Protein 6GKX (pdb70)

B-factor: mean 40.88, std 22.86, range [16.25, 174.24]

Nearest PDB structures (foldseek):
  6gkx-assembly1_A  TM=1.008E+00  e=7.100E-27  Clostridioides difficile 630
  8v3t-assembly1_a  TM=5.819E-01  e=1.737E-13  Clostridioides difficile
  2guj-assembly1_A  TM=7.170E-01  e=7.469E-08  Bacillus subtilis
  6tba-assembly1_5A  TM=4.920E-01  e=4.020E-02  Rhodobacter capsulatus SB 1003
  6tsv-assembly1_B  TM=4.120E-01  e=6.664E-02  Rhodobacter capsulatus DE442

InterPro domains:
  IPR018989 Phage tail tube protein [PF09393] (3-140)
  IPR038628 XkdM-like superfamily [G3DSA:2.30.110.40] (2-140)

Foldseek 3Di:
DQKWKFAWWFKFFVPDTFWIWGMKIKHKDDDVVQVVQCPDPPHPDTFIKMKIKTKTALGDPCPVVVCVVCVVVVHQTFMWIKGQTDPCVVVQAGIKIFTRKHFPDQDPVQSVCRNHHMHMGMIIGGDMDGHHGD

Radius of gyration: 16.19 Å; Cα contacts (8 Å, |Δi|>4): 312; chains: 1; bounding box: 35×30×46 Å

Organism: Clostridioides difficile (strain 630) (NCBI:txid272563)

Structure (mmCIF, N/CA/C/O backbone):
data_6GKX
#
_entry.id   6GKX
#
_cell.length_a   36.323
_cell.length_b   36.323
_cell.length_c   216.813
_cell.angle_alpha   90.000
_cell.angle_beta   90.000
_cell.angle_gamma   90.000
#
_symmetry.space_group_name_H-M   'P 43 21 2'
#
loop_
_entity.id
_entity.type
_entity.pdbx_description
1 polymer 'Putative phage XkdM-like protein'
2 water water
#
loop_
_atom_site.group_PDB
_atom_site.id
_atom_site.type_symbol
_atom_site.label_atom_id
_atom_site.label_alt_id
_atom_site.label_comp_id
_atom_site.label_asym_id
_atom_site.label_entity_id
_atom_site.label_seq_id
_atom_site.pdbx_PDB_ins_code
_atom_site.Cartn_x
_atom_site.Cartn_y
_atom_site.Cartn_z
_atom_site.occupancy
_atom_site.B_iso_or_equiv
_atom_site.auth_seq_id
_atom_site.auth_comp_id
_atom_site.auth_asym_id
_atom_site.auth_atom_id
_atom_site.pdbx_PDB_model_num
ATOM 1 N N . ARG A 1 10 ? 43.350 27.859 106.2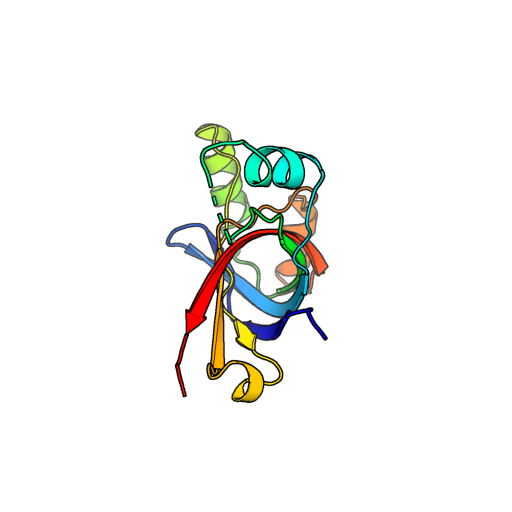91 1.00 93.20 7 ARG A N 1
ATOM 2 C CA . ARG A 1 10 ? 42.809 27.733 107.646 1.00 83.80 7 ARG A CA 1
ATOM 3 C C . ARG A 1 10 ? 41.421 27.079 107.527 1.00 71.83 7 ARG A C 1
ATOM 4 O O . ARG A 1 10 ? 41.321 25.844 107.458 1.00 63.54 7 ARG A O 1
ATOM 24 N N . ASN A 1 11 ? 40.351 27.870 107.504 1.00 65.76 8 ASN A N 1
ATOM 25 C CA A ASN A 1 11 ? 39.041 27.371 107.105 0.55 56.36 8 ASN A CA 1
ATOM 26 C CA B ASN A 1 11 ? 39.044 27.367 107.105 0.45 56.62 8 ASN A CA 1
ATOM 27 C C . ASN A 1 11 ? 38.802 27.538 105.603 1.00 58.82 8 ASN A C 1
ATOM 28 O O . ASN A 1 11 ? 37.649 27.499 105.153 1.00 54.21 8 ASN A O 1
ATOM 48 N N . VAL A 1 12 ? 39.867 27.743 104.831 1.00 43.35 9 VAL A N 1
ATOM 49 C CA . VAL A 1 12 ? 39.816 27.899 103.387 1.00 33.56 9 VAL A CA 1
ATOM 50 C C . VAL A 1 12 ? 40.212 26.568 102.778 1.00 39.11 9 VAL A C 1
ATOM 51 O O . VAL A 1 12 ? 41.185 25.937 103.225 1.00 43.12 9 VAL A O 1
ATOM 64 N N . MET A 1 13 ? 39.486 26.144 101.753 1.00 33.10 10 MET A N 1
ATOM 65 C CA . MET A 1 13 ? 39.839 24.940 101.019 1.00 30.55 10 MET A CA 1
ATOM 66 C C . MET A 1 13 ? 40.584 25.326 99.750 1.00 30.66 10 MET A C 1
ATOM 67 O O . MET A 1 13 ? 40.263 26.339 99.126 1.00 31.00 10 MET A O 1
ATOM 81 N N . SER A 1 14 ? 41.552 24.504 99.344 1.00 28.42 11 SER A N 1
ATOM 82 C CA . SER A 1 14 ? 42.270 24.788 98.112 1.00 29.66 11 SER A CA 1
ATOM 83 C C . SER A 1 14 ? 42.773 23.494 97.499 1.00 29.21 11 SER A C 1
ATOM 84 O O . SER A 1 14 ? 42.856 22.461 98.161 1.00 28.00 11 SER A O 1
ATOM 92 N N . GLY A 1 15 ? 43.122 23.578 96.223 1.00 28.86 12 GLY A N 1
ATOM 93 C CA . GLY A 1 15 ? 43.508 22.414 95.449 1.00 28.05 12 GLY A CA 1
ATOM 94 C C . GLY A 1 15 ? 44.305 22.830 94.234 1.00 30.50 12 GLY A C 1
ATOM 95 O O . GLY A 1 15 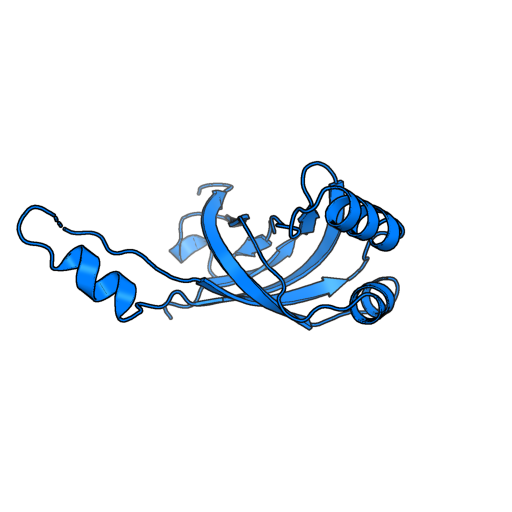? 44.490 24.019 93.952 1.00 26.26 12 GLY A O 1
ATOM 99 N N . THR A 1 16 ? 44.840 21.819 93.542 1.00 27.29 13 THR A N 1
ATOM 100 C CA . THR A 1 16 ? 45.612 22.048 92.325 1.00 26.56 13 THR A CA 1
ATOM 101 C C . THR A 1 16 ? 44.924 21.379 91.145 1.00 26.88 13 THR A C 1
ATOM 102 O O . THR A 1 16 ? 43.802 21.763 90.797 1.00 26.77 13 THR A O 1
ATOM 113 N N . TRP A 1 17 ? 45.532 20.355 90.557 1.00 28.71 14 TRP A N 1
ATOM 114 C CA . TRP A 1 17 ? 45.144 19.923 89.222 1.00 29.29 14 TRP A CA 1
ATOM 115 C C . TRP A 1 17 ? 43.765 19.266 89.197 1.00 26.11 14 TRP A C 1
ATOM 116 O O . TRP A 1 17 ? 43.387 18.530 90.103 1.00 25.37 14 TRP A O 1
ATOM 137 N N . GLY A 1 18 ? 43.052 19.466 88.104 1.00 24.26 15 GLY A N 1
ATOM 138 C CA . GLY A 1 18 ? 41.752 18.835 87.945 1.00 25.02 15 GLY A CA 1
ATOM 139 C C . GLY A 1 18 ? 41.106 19.188 86.627 1.00 22.07 15 GLY A C 1
ATOM 140 O O . GLY A 1 18 ? 41.772 19.597 85.664 1.00 24.04 15 GLY A O 1
ATOM 144 N N . GLU A 1 19 ? 39.769 19.090 86.619 1.00 21.15 16 GLU A N 1
ATOM 145 C CA A GLU A 1 19 ? 38.981 19.301 85.418 0.48 19.88 16 GLU A CA 1
ATOM 146 C CA B GLU A 1 19 ? 38.976 19.289 85.418 0.52 19.70 16 GLU A CA 1
ATOM 147 C C . GLU A 1 19 ? 37.712 20.073 85.748 1.00 20.47 16 GLU A C 1
ATOM 148 O O . GLU A 1 19 ? 37.163 19.960 86.849 1.00 21.75 16 GLU A O 1
ATOM 171 N N . LEU A 1 20 ? 37.255 20.876 84.782 1.00 18.58 17 LEU A N 1
ATOM 172 C CA . LEU A 1 20 ? 35.973 21.572 84.850 1.00 16.97 17 LEU A CA 1
ATOM 173 C C . LEU A 1 20 ? 34.983 20.981 83.867 1.00 19.91 17 LEU A C 1
ATOM 174 O O . LEU A 1 20 ? 35.315 20.745 82.699 1.00 19.24 17 LEU A O 1
ATOM 190 N N . TRP A 1 21 ? 33.750 20.805 84.334 1.00 18.30 18 TRP A N 1
ATOM 191 C CA . TRP A 1 21 ? 32.670 20.175 83.583 1.00 18.82 18 TRP A CA 1
ATOM 192 C C . TRP A 1 21 ? 31.425 21.042 83.563 1.00 18.36 18 TRP A C 1
ATOM 193 O O . TRP A 1 21 ? 31.138 21.760 84.530 1.00 18.65 18 TRP A O 1
ATOM 214 N N . LEU A 1 22 ? 30.714 21.021 82.422 1.00 18.25 19 LEU A N 1
ATOM 215 C CA . LEU A 1 22 ? 29.395 21.631 82.221 1.00 16.46 19 LEU A CA 1
ATOM 216 C C . LEU A 1 22 ? 28.492 20.471 81.828 1.00 20.29 19 LEU A C 1
ATOM 217 O O . LEU A 1 22 ? 28.620 19.916 80.724 1.00 18.85 19 LEU A O 1
ATOM 233 N N . ASP A 1 23 ? 27.663 20.020 82.761 1.00 18.45 20 ASP A N 1
ATOM 234 C CA . ASP A 1 23 ? 26.873 18.800 82.608 1.00 19.69 20 ASP A CA 1
ATOM 235 C C . ASP A 1 23 ? 27.811 17.655 82.209 1.00 20.51 20 ASP A C 1
ATOM 236 O O . ASP A 1 23 ? 28.845 17.448 82.858 1.00 20.10 20 ASP A O 1
ATOM 245 N N . GLY A 1 24 ? 27.485 16.903 81.162 1.00 18.85 21 GLY A N 1
ATOM 246 C CA . GLY A 1 24 ? 28.286 15.772 80.721 1.00 19.29 21 GLY A CA 1
ATOM 247 C C . GLY A 1 24 ? 29.435 16.132 79.807 1.00 19.47 21 GLY A C 1
ATOM 248 O O . GLY A 1 24 ? 29.962 15.246 79.134 1.00 21.57 21 GLY A O 1
ATOM 252 N N . ASN A 1 25 ? 29.818 17.409 79.763 1.00 20.11 22 ASN A N 1
ATOM 253 C CA . ASN A 1 25 ? 30.891 17.901 78.896 1.00 20.03 22 ASN A CA 1
ATOM 254 C C . ASN A 1 25 ? 32.110 18.304 79.702 1.00 19.21 22 ASN A C 1
ATOM 255 O O . ASN A 1 25 ? 31.986 19.126 80.616 1.00 18.91 22 ASN A O 1
ATOM 266 N N . LYS A 1 26 ? 33.281 17.809 79.328 1.00 19.49 23 LYS A N 1
ATOM 267 C CA . LYS A 1 26 ? 34.543 18.234 79.929 1.00 19.36 23 LYS A CA 1
ATOM 268 C C . LYS A 1 26 ? 34.994 19.492 79.190 1.00 19.95 23 LYS A C 1
ATOM 269 O O . LYS A 1 26 ? 35.286 19.425 77.987 1.00 25.12 23 LYS A O 1
ATOM 288 N N . VAL A 1 27 ? 35.057 20.640 79.871 1.00 19.65 24 VAL A N 1
ATOM 289 C CA . VAL A 1 27 ? 35.193 21.927 79.187 1.00 21.06 24 VAL A CA 1
ATOM 290 C C . VAL A 1 27 ? 36.496 22.654 79.487 1.00 20.81 24 VAL A C 1
ATOM 291 O O . VAL A 1 27 ? 36.835 23.620 78.773 1.00 22.00 24 VAL A O 1
ATOM 304 N N . ALA A 1 28 ? 37.225 22.264 80.529 1.00 19.40 25 ALA A N 1
ATOM 305 C CA . ALA A 1 28 ? 38.523 22.864 80.780 1.00 21.14 25 ALA A CA 1
ATOM 306 C C . ALA A 1 28 ? 39.306 21.988 81.743 1.00 21.06 25 ALA A C 1
ATOM 307 O O . ALA A 1 28 ? 38.759 21.074 82.355 1.00 20.42 25 ALA A O 1
ATOM 315 N N . GLU A 1 29 ? 40.600 22.272 81.837 1.00 23.73 26 GLU A N 1
ATOM 316 C CA . GLU A 1 29 ? 41.419 21.733 82.913 1.00 24.78 26 GLU A CA 1
ATOM 317 C C . GLU A 1 29 ? 41.583 22.807 83.979 1.00 26.68 26 GLU A C 1
ATOM 318 O O . GLU A 1 29 ? 41.506 24.011 83.714 1.00 24.55 26 GLU A O 1
ATOM 330 N N . VAL A 1 30 ? 41.809 22.359 85.202 1.00 23.73 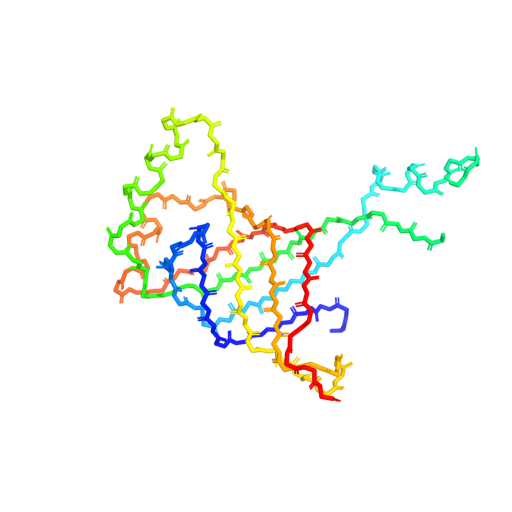27 VAL A N 1
ATOM 331 C CA . VAL A 1 30 ? 41.992 23.229 86.353 1.00 23.65 27 VAL A CA 1
ATOM 332 C C . VAL A 1 30 ? 43.450 23.183 86.786 1.00 23.85 27 VAL A C 1
ATOM 333 O O . VAL A 1 30 ? 44.036 22.101 86.914 1.00 26.78 27 VAL A O 1
ATOM 346 N N . LYS A 1 31 ? 44.051 24.366 86.984 1.00 25.69 28 LYS A N 1
ATOM 347 C CA . LYS A 1 31 ? 45.388 24.493 87.542 1.00 28.83 28 LYS A CA 1
ATOM 348 C C . LYS A 1 31 ? 45.375 24.562 89.066 1.00 26.78 28 LYS A C 1
ATOM 349 O O . LYS A 1 31 ? 46.223 23.938 89.717 1.00 32.56 28 LYS A O 1
ATOM 368 N N . LYS A 1 32 ? 44.417 25.298 89.633 1.00 27.76 29 LYS A N 1
ATOM 369 C CA . LYS A 1 32 ? 44.335 25.478 91.077 1.00 25.24 29 LYS A CA 1
ATOM 370 C C . LYS A 1 32 ? 43.011 26.148 91.388 1.00 23.71 29 LYS A C 1
ATOM 371 O O . LYS A 1 32 ? 42.354 26.702 90.501 1.00 23.01 29 LYS A O 1
ATOM 390 N N . PHE A 1 33 ? 42.626 26.090 92.666 1.00 24.69 30 PHE A N 1
ATOM 391 C CA . PHE A 1 33 ? 41.454 26.798 93.159 1.00 23.23 30 PHE A CA 1
ATOM 392 C C . PHE A 1 33 ? 41.660 27.084 94.643 1.00 20.99 30 PHE A C 1
ATOM 393 O O . PHE A 1 33 ? 42.402 26.378 95.337 1.00 25.64 30 PHE A O 1
ATOM 410 N N . GLN A 1 34 ? 40.934 28.107 95.124 1.00 24.91 31 GLN A N 1
ATOM 411 C CA . GLN A 1 34 ? 40.793 28.424 96.540 1.00 25.80 31 GLN A CA 1
ATOM 412 C C . GLN A 1 34 ? 39.333 28.799 96.777 1.00 26.47 31 GLN A C 1
ATOM 413 O O . GLN A 1 34 ? 38.705 29.428 95.915 1.00 29.77 31 GLN A O 1
ATOM 417 N N . ALA A 1 35 ? 38.782 28.362 97.911 1.00 28.48 32 ALA A N 1
ATOM 418 C CA . ALA A 1 35 ? 37.388 28.644 98.224 1.00 31.37 32 ALA A CA 1
ATOM 419 C C . ALA A 1 35 ? 37.197 28.907 99.706 1.00 29.02 32 ALA A C 1
ATOM 420 O O . ALA A 1 35 ? 37.881 28.321 100.550 1.00 31.30 32 ALA A O 1
ATOM 427 N N . LYS A 1 36 ? 36.219 29.760 100.012 1.00 30.80 33 LYS A N 1
ATOM 428 C CA . LYS A 1 36 ? 35.831 30.057 101.383 1.00 35.95 33 LYS A CA 1
ATOM 429 C C . LYS A 1 36 ? 34.321 29.936 101.518 1.00 28.20 33 LYS A C 1
ATOM 430 O O . LYS A 1 36 ? 33.592 30.183 100.565 1.00 31.37 33 LYS A O 1
ATOM 434 N N . MET A 1 37 ? 33.852 29.509 102.682 1.00 29.15 34 MET A N 1
ATOM 435 C CA A MET A 1 37 ? 32.426 29.474 102.979 0.48 32.03 34 MET A CA 1
ATOM 436 C CA B MET A 1 37 ? 32.427 29.472 102.977 0.52 31.97 34 MET A CA 1
ATOM 437 C C . MET A 1 37 ? 32.089 30.681 103.840 1.00 35.12 34 MET A C 1
ATOM 438 O O . MET A 1 37 ? 32.875 31.064 104.715 1.00 40.92 34 MET A O 1
ATOM 463 N N . GLU A 1 38 ? 30.900 31.254 103.630 1.00 42.90 35 GLU A N 1
ATOM 464 C CA . GLU A 1 38 ? 30.522 32.476 104.338 1.00 51.19 35 GLU A CA 1
ATOM 465 C C . GLU A 1 38 ? 29.128 32.383 104.936 1.00 60.10 35 GLU A C 1
ATOM 466 O O . GLU A 1 38 ? 28.188 31.951 104.263 1.00 65.19 35 GLU A O 1
ATOM 478 N N . PHE A 1 39 ? 29.016 32.779 106.205 1.00 55.54 36 PHE A N 1
ATOM 479 C CA . PHE A 1 39 ? 27.731 33.016 106.840 1.00 60.92 36 PHE A CA 1
ATOM 480 C C . PHE A 1 39 ? 27.195 34.375 106.414 1.00 65.59 36 PHE A C 1
ATOM 481 O O . PHE A 1 39 ? 27.885 35.389 106.555 1.00 76.43 36 PHE A O 1
ATOM 498 N N . THR A 1 40 ? 25.975 34.399 105.890 1.00 68.02 37 THR A N 1
ATOM 499 C CA . THR A 1 40 ? 25.294 35.646 105.572 1.00 64.57 37 THR A CA 1
ATOM 500 C C . THR A 1 40 ? 24.204 35.931 106.601 1.00 57.88 37 THR A C 1
ATOM 501 O O . THR A 1 40 ? 23.810 35.062 107.384 1.00 50.43 37 THR A O 1
ATOM 512 N N . LYS A 1 41 ? 23.723 37.176 106.606 1.00 53.46 38 LYS A N 1
ATOM 513 C CA . LYS A 1 41 ? 22.653 37.521 107.537 1.00 54.82 38 LYS A CA 1
ATOM 514 C C . LYS A 1 41 ? 21.377 36.762 107.203 1.00 63.86 38 LYS A C 1
ATOM 515 O O . LYS A 1 41 ? 20.606 36.416 108.101 1.00 53.02 38 LYS A O 1
ATOM 534 N N . GLU A 1 42 ? 21.136 36.492 105.922 1.00 66.12 39 GLU A N 1
ATOM 535 C CA . GLU A 1 42 ? 19.947 35.738 105.541 1.00 83.68 39 GLU A CA 1
ATOM 536 C C . GLU A 1 42 ? 19.994 34.328 106.116 1.00 52.37 39 GLU A C 1
ATOM 537 O O . GLU A 1 42 ? 18.979 33.802 106.589 1.00 54.86 39 GLU A O 1
ATOM 549 N N . ASP A 1 43 ? 21.174 33.712 106.115 1.00 50.43 40 ASP A N 1
ATOM 550 C CA . ASP A 1 43 ? 21.319 32.399 106.732 1.00 42.78 40 ASP A CA 1
ATOM 551 C C . ASP A 1 43 ? 21.131 32.486 108.242 1.00 40.02 40 ASP A C 1
ATOM 552 O O . ASP A 1 43 ? 20.588 31.564 108.869 1.00 42.53 40 ASP A O 1
ATOM 561 N N . ILE A 1 44 ? 21.576 33.590 108.844 1.00 43.16 41 ILE A N 1
ATOM 562 C CA . ILE A 1 44 ? 21.467 33.733 110.294 1.00 37.76 41 ILE A CA 1
ATOM 563 C C . ILE A 1 44 ? 20.002 33.797 110.725 1.00 36.62 41 ILE A C 1
ATOM 564 O O . ILE A 1 44 ? 19.625 33.311 111.805 1.00 35.74 41 ILE A O 1
ATOM 580 N N . ILE A 1 45 ? 19.158 34.427 109.912 1.00 46.31 42 ILE A N 1
ATOM 581 C CA . ILE A 1 45 ? 17.748 34.534 110.266 1.00 45.98 42 ILE A CA 1
ATOM 582 C C . ILE A 1 45 ? 17.105 33.154 110.313 1.00 44.04 42 ILE A C 1
ATOM 583 O O . ILE A 1 45 ? 16.392 32.823 111.267 1.00 41.89 42 ILE A O 1
ATOM 599 N N . ILE A 1 46 ? 17.379 32.310 109.309 1.00 42.39 43 ILE A N 1
ATOM 600 C CA . ILE A 1 46 ? 16.759 30.989 109.255 1.00 67.90 43 ILE A CA 1
ATOM 601 C C . ILE A 1 46 ? 17.196 30.137 110.443 1.00 41.56 43 ILE A C 1
ATOM 602 O O . ILE A 1 46 ? 16.373 29.491 111.096 1.00 44.16 43 ILE A O 1
ATOM 618 N N . ALA A 1 47 ? 18.490 30.141 110.766 1.00 41.69 44 ALA A N 1
ATOM 619 C CA . ALA A 1 47 ? 18.957 29.297 111.864 1.00 45.23 44 ALA A CA 1
ATOM 620 C C . ALA A 1 47 ? 18.386 29.724 113.211 1.00 45.44 44 ALA A C 1
ATOM 621 O O . ALA A 1 47 ? 18.367 28.921 114.159 1.00 41.58 44 ALA A O 1
ATOM 628 N N . GLY A 1 48 ? 17.907 30.959 113.314 1.00 37.29 45 GLY A N 1
ATOM 629 C CA . GLY A 1 48 ? 17.345 31.439 114.556 1.00 37.44 45 GLY A CA 1
ATOM 630 C C . GLY A 1 48 ? 15.856 31.227 114.716 1.00 40.02 45 GLY A C 1
ATOM 631 O O . GLY A 1 48 ? 15.274 31.624 115.727 1.00 40.52 45 GLY A O 1
ATOM 635 N N . GLN A 1 49 ? 15.203 30.620 113.734 1.00 42.95 46 GLN A N 1
ATOM 636 C CA . GLN A 1 49 ? 13.769 30.399 113.824 1.00 52.33 46 GLN A CA 1
ATOM 637 C C . GLN A 1 49 ? 13.442 29.458 114.979 1.00 56.83 46 GLN A C 1
ATOM 638 O O . GLN A 1 49 ? 14.001 28.363 115.085 1.00 64.15 46 GLN A O 1
ATOM 652 N N . MET A 1 50 ? 12.543 29.907 115.855 1.00 57.15 47 MET A N 1
ATOM 653 C CA . MET A 1 50 ? 11.991 29.077 116.919 1.00 65.69 47 MET A CA 1
ATOM 654 C C . MET A 1 50 ? 11.212 27.927 116.295 1.00 72.07 47 MET A C 1
ATOM 655 O O . MET A 1 50 ? 10.125 28.137 115.752 1.00 67.76 47 MET A O 1
ATOM 669 N N . GLY A 1 51 ? 11.767 26.719 116.348 1.00 83.29 48 GLY A N 1
ATOM 670 C CA . GLY A 1 51 ? 11.166 25.580 115.681 1.00 92.43 48 GLY A CA 1
ATOM 671 C C . GLY A 1 51 ? 12.134 24.855 114.769 1.00 100.54 48 GLY A C 1
ATOM 672 O O . GLY A 1 51 ? 11.717 24.040 113.940 1.00 102.78 48 GLY A O 1
ATOM 676 N N . THR A 1 52 ? 13.421 25.169 114.905 1.00 100.47 49 THR A N 1
ATOM 677 C CA . THR A 1 52 ? 14.509 24.467 114.227 1.00 96.47 49 THR A CA 1
ATOM 678 C C . THR A 1 52 ? 14.109 23.721 112.965 1.00 91.24 49 THR A C 1
ATOM 679 O O . THR A 1 52 ? 13.634 24.331 112.014 1.00 88.89 49 THR A O 1
ATOM 690 N N . LYS A 1 55 ? 21.190 22.244 114.302 1.00 87.39 52 LYS A N 1
ATOM 691 C CA . LYS A 1 55 ? 22.398 22.935 114.744 1.00 84.90 52 LYS A CA 1
ATOM 692 C C . LYS A 1 55 ? 23.328 23.237 113.569 1.00 75.74 52 LYS A C 1
ATOM 693 O O . LYS A 1 55 ? 24.520 23.509 113.750 1.00 68.74 52 LYS A O 1
ATOM 696 N N . TYR A 1 56 ? 22.777 23.177 112.363 1.00 70.24 53 TYR A N 1
ATOM 697 C CA . TYR A 1 56 ? 23.505 23.506 111.147 1.00 49.10 53 TYR A CA 1
ATOM 698 C C . TYR A 1 56 ? 23.025 24.848 110.602 1.00 46.88 53 TYR A C 1
ATOM 699 O O . TYR A 1 56 ? 22.007 25.392 111.027 1.00 54.12 53 TYR A O 1
ATOM 703 N N . MET A 1 57 ? 23.756 25.375 109.620 1.00 43.15 54 MET A N 1
ATOM 704 C CA A MET A 1 57 ? 23.482 26.700 109.090 0.56 41.41 54 MET A CA 1
ATOM 705 C CA B MET A 1 57 ? 23.479 26.705 109.089 0.44 41.78 54 MET A CA 1
ATOM 706 C C . MET A 1 57 ? 23.790 26.728 107.603 1.00 36.83 54 MET A C 1
ATOM 707 O O . MET A 1 57 ? 24.755 26.104 107.161 1.00 43.74 54 MET A O 1
ATOM 733 N N . GLY A 1 58 ? 22.962 27.459 106.846 1.00 35.86 55 GLY A N 1
ATOM 734 C CA . GLY A 1 58 ? 23.183 27.606 105.421 1.00 41.94 55 GLY A CA 1
ATOM 735 C C . GLY A 1 58 ? 24.409 28.449 105.130 1.00 38.58 55 GLY A C 1
ATOM 736 O O . GLY A 1 58 ? 24.876 29.231 105.958 1.00 41.65 55 GLY A O 1
ATOM 740 N N . TYR A 1 59 ? 24.977 28.250 103.947 1.00 40.63 56 TYR A N 1
ATOM 741 C CA . TYR A 1 59 ? 26.246 28.889 103.643 1.00 41.69 56 TYR A CA 1
ATOM 742 C C . TYR A 1 59 ? 26.321 29.252 102.172 1.00 45.41 56 TYR A C 1
ATOM 743 O O . TYR A 1 59 ? 25.722 28.592 101.318 1.00 43.99 56 TYR A O 1
ATOM 761 N N . LYS A 1 60 ? 27.084 30.307 101.898 1.00 61.02 57 LYS A N 1
ATOM 762 C CA . LYS A 1 60 ? 27.411 30.737 100.547 1.00 63.08 57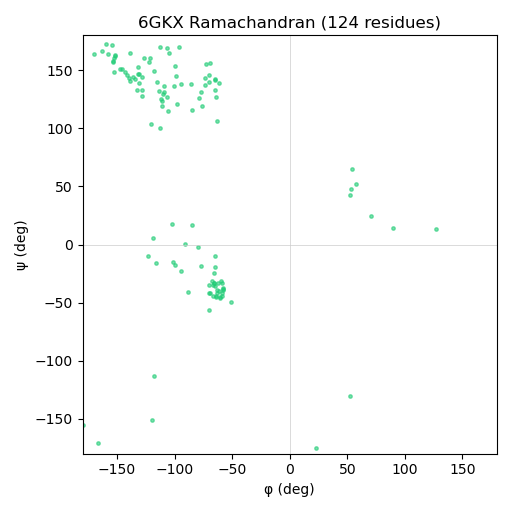 LYS A CA 1
ATOM 763 C C . LYS A 1 60 ? 28.899 30.513 100.303 1.00 53.12 57 LYS A C 1
ATOM 764 O O . LYS A 1 60 ? 29.735 30.976 101.086 1.00 48.60 57 LYS A O 1
ATOM 768 N N . GLY A 1 61 ? 29.216 29.778 99.242 1.00 38.31 58 GLY A N 1
ATOM 769 C CA . GLY A 1 61 ? 30.593 29.500 98.854 1.00 32.20 58 GLY A CA 1
ATOM 770 C C . GLY A 1 61 ? 31.110 30.488 97.810 1.00 35.03 58 GLY A C 1
ATOM 771 O O . GLY A 1 61 ? 30.406 30.814 96.851 1.00 28.28 58 GLY A O 1
ATOM 775 N N . LYS A 1 62 ? 32.355 30.935 97.990 1.00 25.06 59 LYS A N 1
ATOM 776 C CA . LYS A 1 62 ? 32.987 31.842 97.046 1.00 23.12 59 LYS A CA 1
ATOM 777 C C . LYS A 1 62 ? 34.445 31.447 96.908 1.00 27.97 59 LYS A C 1
ATOM 778 O O . LYS A 1 62 ? 35.065 30.998 97.874 1.00 35.76 59 LYS A O 1
ATOM 782 N N . GLY A 1 63 ? 34.987 31.620 95.716 1.00 26.41 60 GLY A N 1
ATOM 783 C CA . GLY A 1 63 ? 36.377 31.280 95.503 1.00 34.03 60 GLY A CA 1
ATOM 784 C C . GLY A 1 63 ? 36.940 31.829 94.206 1.00 26.76 60 GLY A C 1
ATOM 785 O O . GLY A 1 63 ? 36.344 32.683 93.539 1.00 24.99 60 GLY A O 1
ATOM 789 N N . SER A 1 64 ? 38.143 31.370 93.895 1.00 25.88 61 SER A N 1
ATOM 790 C CA . SER A 1 64 ? 38.801 31.674 92.632 1.00 23.05 61 SER A CA 1
ATOM 791 C C . SER A 1 64 ? 39.323 30.375 92.054 1.00 23.60 61 SER A C 1
ATOM 792 O O . SER A 1 64 ? 39.746 29.487 92.794 1.00 25.13 61 SER A O 1
ATOM 800 N N . ILE A 1 65 ? 39.317 30.273 90.730 1.00 23.00 62 ILE A N 1
ATOM 801 C CA . ILE A 1 65 ? 39.789 29.079 90.042 1.00 23.99 62 ILE A CA 1
ATOM 802 C C . ILE A 1 65 ? 40.572 29.508 88.810 1.00 22.07 62 ILE A C 1
ATOM 803 O O . ILE A 1 65 ? 40.228 30.505 88.163 1.00 26.23 62 ILE A O 1
ATOM 819 N N . THR A 1 66 ? 41.632 28.778 88.504 1.00 24.53 63 THR A N 1
ATOM 820 C CA . THR A 1 66 ? 42.475 29.058 87.345 1.00 27.80 63 THR A CA 1
ATOM 821 C C . THR A 1 66 ? 42.269 27.930 86.340 1.00 25.59 63 THR A C 1
ATOM 822 O O . THR A 1 66 ? 42.482 26.760 86.677 1.00 24.25 63 THR A O 1
ATOM 833 N N . LEU A 1 67 ? 41.872 28.292 85.113 1.00 26.32 64 LEU A N 1
ATOM 834 C CA . LEU A 1 67 ? 41.456 27.349 84.070 1.00 22.90 64 LEU A CA 1
ATOM 835 C C . LEU A 1 67 ? 42.401 27.451 82.878 1.00 22.70 64 LEU A C 1
ATOM 836 O O . LEU A 1 67 ? 42.949 28.520 82.612 1.00 26.06 64 LEU A O 1
ATOM 852 N N . TYR A 1 68 ? 42.588 26.335 82.164 1.00 22.91 65 TYR A N 1
ATOM 853 C CA . TYR A 1 68 ? 43.398 26.285 80.944 1.00 21.04 65 TYR A CA 1
ATOM 854 C C . TYR A 1 68 ? 42.889 25.125 80.102 1.00 25.59 65 TYR A C 1
ATOM 855 O O . TYR A 1 68 ? 42.028 24.363 80.514 1.00 23.65 65 TYR A O 1
ATOM 873 N N . HIS A 1 69 ? 43.391 25.033 78.878 1.00 26.90 66 HIS A N 1
ATOM 874 C CA . HIS A 1 69 ? 42.922 23.996 77.953 1.00 30.19 66 HIS A CA 1
ATOM 875 C C . HIS A 1 69 ? 41.395 24.015 77.836 1.00 25.58 66 HIS A C 1
ATOM 876 O O . HIS A 1 69 ? 40.718 22.980 77.866 1.00 25.83 66 HIS A O 1
ATOM 890 N N . VAL A 1 70 ? 40.830 25.224 77.751 1.00 24.38 67 VAL A N 1
ATOM 891 C CA . VAL A 1 70 ? 39.395 25.364 77.551 1.00 22.43 67 VAL A CA 1
ATOM 892 C C . VAL A 1 70 ? 38.997 24.729 76.225 1.00 22.28 67 VAL A C 1
ATOM 893 O O . VAL A 1 70 ? 39.664 24.893 75.200 1.00 27.45 67 VAL A O 1
ATOM 906 N N . SER A 1 71 ? 37.870 24.040 76.245 1.00 21.65 68 SER A N 1
ATOM 907 C CA . SER A 1 71 ? 37.333 23.358 75.075 1.00 25.77 68 SER A CA 1
ATOM 908 C C . SER A 1 71 ? 36.932 24.336 73.986 1.00 27.27 68 SER A C 1
ATOM 909 O O . SER A 1 71 ? 36.370 25.406 74.278 1.00 29.58 68 SER A O 1
ATOM 917 N N . SER A 1 72 ? 37.199 23.940 72.733 1.00 31.65 69 SER A N 1
ATOM 918 C CA . SER A 1 72 ? 36.719 24.697 71.589 1.00 35.39 69 SER A CA 1
ATOM 919 C C . SER A 1 72 ? 35.202 24.713 71.489 1.00 39.07 69 SER A C 1
ATOM 920 O O . SER A 1 72 ? 34.658 25.467 70.675 1.00 40.82 69 SER A O 1
ATOM 928 N N . ARG A 1 73 ? 34.513 23.903 72.285 1.00 32.67 70 ARG A N 1
ATOM 929 C CA A ARG A 1 73 ? 33.060 23.837 72.248 0.46 33.13 70 ARG A CA 1
ATOM 930 C CA B ARG A 1 73 ? 33.060 23.838 72.247 0.54 33.33 70 ARG A CA 1
ATOM 931 C C . ARG A 1 73 ? 32.391 24.800 73.216 1.00 27.08 70 ARG A C 1
ATOM 932 O O . ARG A 1 73 ? 31.169 24.900 73.189 1.00 31.75 70 ARG A O 1
ATOM 972 N N . MET A 1 74 ? 33.153 25.528 74.045 1.00 29.95 71 MET A N 1
ATOM 973 C CA . MET A 1 74 ? 32.529 26.367 75.074 1.00 29.09 71 MET A CA 1
ATOM 974 C C . MET A 1 74 ? 31.581 27.395 74.469 1.00 29.87 71 MET A C 1
ATOM 975 O O . MET A 1 74 ? 30.489 27.631 74.990 1.00 30.07 71 MET A O 1
ATOM 989 N N . HIS A 1 75 ? 32.006 28.059 73.395 1.00 35.42 72 HIS A N 1
ATOM 990 C CA . HIS A 1 75 ? 31.172 29.063 72.746 1.00 36.30 72 HIS A CA 1
ATOM 991 C C . HIS A 1 75 ? 29.790 28.506 72.453 1.00 32.39 72 HIS A C 1
ATOM 992 O O . HIS A 1 75 ? 28.772 29.128 72.784 1.00 32.91 72 HIS A O 1
ATOM 1006 N N . LYS A 1 76 ? 29.741 27.320 71.835 1.00 31.21 73 LYS A N 1
ATOM 1007 C CA . LYS A 1 76 ? 28.471 26.730 71.434 1.00 26.28 73 LYS A CA 1
ATOM 1008 C C . LYS A 1 76 ? 27.669 26.278 72.644 1.00 26.91 73 LYS A C 1
ATOM 1009 O O . LYS A 1 76 ? 26.444 26.450 72.673 1.00 24.33 73 LYS A O 1
ATOM 1013 N N . LEU A 1 77 ? 28.335 25.665 73.628 1.00 24.70 74 LEU A N 1
ATOM 1014 C CA . LEU A 1 77 ? 27.634 25.178 74.816 1.00 22.41 74 LEU A CA 1
ATOM 1015 C C . LEU A 1 77 ? 26.979 26.331 75.570 1.00 22.39 74 LEU A C 1
ATOM 1016 O O . LEU A 1 77 ? 25.866 26.190 76.084 1.00 21.74 74 LEU A O 1
ATOM 1032 N N . ILE A 1 78 ? 27.655 27.474 75.669 1.00 23.06 75 ILE A N 1
ATOM 1033 C CA . ILE A 1 78 ? 27.066 28.627 76.351 1.00 22.30 75 ILE A CA 1
ATOM 1034 C C . ILE A 1 78 ? 25.901 29.185 75.546 1.00 24.86 75 ILE A C 1
ATOM 1035 O O . ILE A 1 78 ? 24.858 29.536 76.109 1.00 24.30 75 ILE A O 1
ATOM 1051 N N . GLY A 1 79 ? 26.048 29.261 74.217 1.00 24.35 76 GLY A N 1
ATOM 1052 C CA . GLY A 1 79 ? 24.940 29.706 73.391 1.00 27.95 76 GLY A CA 1
ATOM 1053 C C . GLY A 1 79 ? 23.715 28.834 73.575 1.00 21.62 76 GLY A C 1
ATOM 1054 O O . GLY A 1 79 ? 22.583 29.341 73.587 1.00 25.33 76 GLY A O 1
ATOM 1058 N N . GLU A 1 80 ? 23.922 27.509 73.738 1.00 24.13 77 GLU A N 1
ATOM 1059 C CA . GLU A 1 80 ? 22.767 26.631 73.917 1.00 21.94 77 GLU A CA 1
ATOM 1060 C C . GLU A 1 80 ? 22.107 26.854 75.274 1.00 22.23 77 GLU A C 1
ATOM 1061 O O . GLU A 1 80 ? 20.876 26.798 75.382 1.00 22.45 77 GLU A O 1
ATOM 1073 N N . LYS A 1 81 ? 22.895 27.156 76.301 1.00 21.67 78 LYS A N 1
ATOM 1074 C CA . LYS A 1 81 ? 22.300 27.493 77.591 1.00 20.36 78 LYS A CA 1
ATOM 1075 C C . LYS A 1 81 ? 21.416 28.724 77.478 1.00 20.09 78 LYS A C 1
ATOM 1076 O O . LYS A 1 81 ? 20.318 28.767 78.049 1.00 21.39 78 LYS A O 1
ATOM 1095 N N . ILE A 1 82 ? 21.902 29.767 76.787 1.00 22.37 79 ILE A N 1
ATOM 1096 C CA . ILE A 1 82 ? 21.158 31.014 76.655 1.00 23.79 79 ILE A CA 1
ATOM 1097 C C . ILE A 1 82 ? 19.865 30.765 75.902 1.00 25.48 79 ILE A C 1
ATOM 1098 O O . ILE A 1 82 ? 18.788 31.250 76.291 1.00 28.33 79 ILE A O 1
ATOM 1114 N N . LYS A 1 83 ? 19.946 29.946 74.852 1.00 26.77 80 LYS A N 1
ATOM 1115 C CA . LYS A 1 83 ? 18.780 29.570 74.066 1.00 28.33 80 LYS A CA 1
ATOM 1116 C C . LYS A 1 83 ? 17.734 28.892 74.936 1.00 25.62 80 LYS A C 1
ATOM 1117 O O . LYS A 1 83 ? 16.535 29.193 74.832 1.00 29.08 80 LYS A O 1
ATOM 1136 N N . ARG A 1 84 ? 18.175 28.011 75.841 1.00 24.93 81 ARG A N 1
ATOM 1137 C CA . ARG A 1 84 ? 17.264 27.300 76.719 1.00 24.45 81 ARG A CA 1
ATOM 1138 C C . ARG A 1 84 ? 16.745 28.155 77.866 1.00 24.90 81 ARG A C 1
ATOM 1139 O O . ARG A 1 84 ? 15.713 27.818 78.465 1.00 29.30 81 ARG A O 1
ATOM 1160 N N . GLY A 1 85 ? 17.409 29.257 78.168 1.00 23.60 82 GLY A N 1
ATOM 1161 C CA . GLY A 1 85 ? 17.054 30.068 79.315 1.00 25.87 82 GLY A CA 1
ATOM 1162 C C . GLY A 1 85 ? 17.725 29.728 80.631 1.00 23.17 82 GLY A C 1
ATOM 1163 O O . GLY A 1 85 ? 17.179 30.116 81.678 1.00 28.13 82 GLY A O 1
ATOM 1167 N N . SER A 1 86 ? 18.791 28.918 80.625 1.00 22.75 83 SER A N 1
ATOM 1168 C CA . SER A 1 86 ? 19.408 28.360 81.826 1.00 23.44 83 SER A CA 1
ATOM 1169 C C . SER A 1 86 ? 20.783 28.955 82.071 1.00 23.64 83 SER A C 1
ATOM 1170 O O . SER A 1 86 ? 21.693 28.759 81.264 1.00 24.72 83 SER A O 1
ATOM 1178 N N . GLU A 1 87 ? 20.970 29.619 83.198 1.00 21.46 84 GLU A N 1
ATOM 1179 C CA . GLU A 1 87 ? 22.308 30.100 83.526 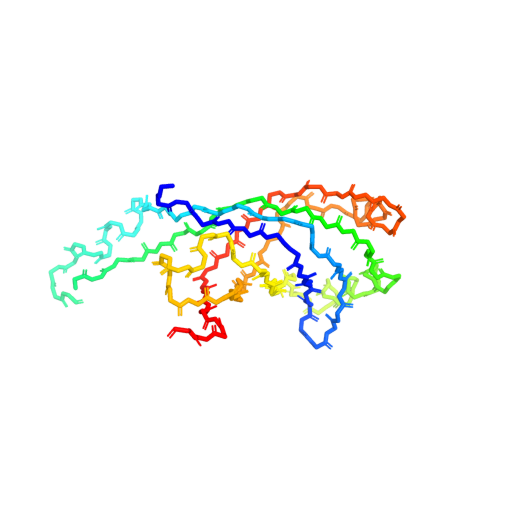1.00 19.72 84 GLU A CA 1
ATOM 1180 C C . GLU A 1 87 ? 23.241 28.900 83.734 1.00 21.03 84 GLU A C 1
ATOM 1181 O O . GLU A 1 87 ? 22.866 27.936 84.436 1.00 24.09 84 GLU A O 1
ATOM 1193 N N . PRO A 1 88 ? 24.446 28.903 83.147 1.00 21.09 85 PRO A N 1
ATOM 1194 C CA . PRO A 1 88 ? 25.277 27.673 83.182 1.00 23.21 85 PRO A CA 1
ATOM 1195 C C . PRO A 1 88 ? 25.874 27.409 84.554 1.00 18.25 85 PRO A C 1
ATOM 1196 O O . PRO A 1 88 ? 26.327 28.331 85.233 1.00 18.19 85 PRO A O 1
ATOM 1207 N N . ARG A 1 89 ? 25.830 26.151 84.962 1.00 16.25 86 ARG A N 1
ATOM 1208 C CA . ARG A 1 89 ? 26.304 25.723 86.278 1.00 16.42 86 ARG A CA 1
ATOM 1209 C C . ARG A 1 89 ? 27.266 24.564 86.099 1.00 18.06 86 ARG A C 1
ATOM 1210 O O . ARG A 1 89 ? 26.941 23.566 85.436 1.00 19.73 86 ARG A O 1
ATOM 1231 N N . PHE A 1 90 ? 28.443 24.696 86.700 1.00 18.33 87 PHE A N 1
ATOM 1232 C CA . PHE A 1 90 ? 29.563 23.804 86.443 1.00 16.93 87 PHE A CA 1
ATOM 1233 C C . PHE A 1 90 ? 29.909 22.937 87.653 1.00 17.47 87 PHE A C 1
ATOM 1234 O O . PHE A 1 90 ? 29.441 23.172 88.773 1.00 17.97 87 PHE A O 1
ATOM 1251 N N . VAL A 1 91 ? 30.785 21.951 87.412 1.00 18.87 88 VAL A N 1
ATOM 1252 C CA . VAL A 1 91 ? 31.401 21.131 88.459 1.00 17.53 88 VAL A CA 1
ATOM 1253 C C . VAL A 1 91 ? 32.899 21.178 88.226 1.00 17.24 88 VAL A C 1
ATOM 1254 O O . VAL A 1 91 ? 33.342 20.948 87.099 1.00 19.95 88 VAL A O 1
ATOM 1267 N N . ALA A 1 92 ? 33.678 21.406 89.281 1.00 18.09 89 ALA A N 1
ATOM 1268 C CA . ALA A 1 92 ? 35.123 21.278 89.237 1.00 19.37 89 ALA A CA 1
ATOM 1269 C C . ALA A 1 92 ? 35.565 20.128 90.122 1.00 19.54 89 ALA A C 1
ATOM 1270 O O . ALA A 1 92 ? 35.137 20.041 91.278 1.00 22.23 89 ALA A O 1
ATOM 1277 N N . ILE A 1 93 ? 36.427 19.268 89.579 1.00 21.07 90 ILE A N 1
ATOM 1278 C CA A ILE A 1 93 ? 37.112 18.210 90.320 0.55 21.44 90 ILE A CA 1
ATOM 1279 C CA B ILE A 1 93 ? 37.102 18.232 90.351 0.45 21.56 90 ILE A CA 1
ATOM 1280 C C . ILE A 1 93 ? 38.566 18.617 90.465 1.00 21.68 90 ILE A C 1
ATOM 1281 O O . ILE A 1 93 ? 39.192 19.008 89.481 1.00 25.83 90 ILE A O 1
ATOM 1312 N N . SER A 1 94 ? 39.108 18.557 91.676 1.00 23.06 91 SER A N 1
ATOM 1313 C CA . SER A 1 94 ? 40.466 19.041 91.918 1.00 26.09 91 SER A CA 1
ATOM 1314 C C . SER A 1 94 ? 41.158 18.228 93.004 1.00 26.61 91 SER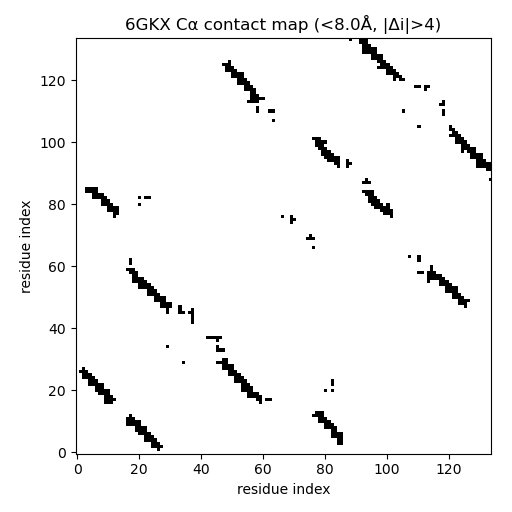 A C 1
ATOM 1315 O O . SER A 1 94 ? 40.516 17.723 93.939 1.00 25.11 91 SER A O 1
ATOM 1323 N N . LYS A 1 95 ? 42.499 18.155 92.891 1.00 25.21 92 LYS A N 1
ATOM 1324 C CA . LYS A 1 95 ? 43.367 17.514 93.869 1.00 26.85 92 LYS A CA 1
ATOM 1325 C C . LYS A 1 95 ? 43.508 18.434 95.078 1.00 28.69 92 LYS A C 1
ATOM 1326 O O . LYS A 1 95 ? 43.995 19.566 94.951 1.00 31.27 92 LYS A O 1
ATOM 1345 N N . LEU A 1 96 ? 43.092 17.952 96.241 1.00 26.16 93 LEU A N 1
ATOM 1346 C CA . LEU A 1 96 ? 43.099 18.794 97.431 1.00 30.06 93 LEU A CA 1
ATOM 1347 C C . LEU A 1 96 ? 44.515 19.076 97.911 1.00 34.32 93 LEU A C 1
ATOM 1348 O O . LEU A 1 96 ? 45.372 18.190 97.962 1.00 33.26 93 LEU A O 1
ATOM 1364 N N . ASN A 1 97 ? 44.737 20.317 98.338 1.00 30.75 94 ASN A N 1
ATOM 1365 C CA . ASN A 1 97 ? 45.872 20.612 99.188 1.00 35.99 94 ASN A CA 1
ATOM 1366 C C . ASN A 1 97 ? 45.607 20.084 100.595 1.00 41.61 94 ASN A C 1
ATOM 1367 O O . ASN A 1 97 ? 44.468 20.120 101.073 1.00 38.23 94 ASN A O 1
ATOM 1378 N N . ASP A 1 98 ? 46.669 19.577 101.253 1.00 39.19 95 ASP A N 1
ATOM 1379 C CA . ASP A 1 98 ? 46.580 19.054 102.616 1.00 46.01 95 ASP A CA 1
ATOM 1380 C C . ASP A 1 98 ? 45.542 17.938 102.700 1.00 41.82 95 ASP A C 1
ATOM 1381 O O . ASP A 1 98 ? 44.646 17.982 103.557 1.00 42.22 95 ASP A O 1
ATOM 1390 N N . PRO A 1 99 ? 45.628 16.920 101.831 1.00 39.21 96 PRO A N 1
ATOM 1391 C CA . PRO A 1 99 ? 44.580 15.881 101.824 1.00 37.02 96 PRO A CA 1
ATOM 1392 C C . PRO A 1 99 ? 44.419 15.152 103.153 1.00 39.01 96 PRO A C 1
ATOM 1393 O O . PRO A 1 99 ? 43.294 14.770 103.497 1.00 43.04 96 PRO A O 1
ATOM 1404 N N . ASP A 1 100 ? 45.498 14.962 103.914 1.00 46.87 97 ASP A N 1
ATOM 1405 C CA . ASP A 1 100 ? 45.396 14.229 105.176 1.00 48.59 97 ASP A CA 1
ATOM 1406 C C . ASP A 1 100 ? 44.478 14.941 106.162 1.00 51.06 97 ASP A C 1
ATOM 1407 O O . ASP A 1 100 ? 43.793 14.288 106.960 1.00 49.72 97 ASP A O 1
ATOM 1416 N N . SER A 1 101 ? 44.445 16.272 106.123 1.00 46.27 98 SER A N 1
ATOM 1417 C CA . SER A 1 101 ? 43.560 17.023 107.005 1.00 52.32 98 SER A CA 1
ATOM 1418 C C . SER A 1 101 ? 42.087 16.789 106.696 1.00 41.61 98 SER A C 1
ATOM 1419 O O . SER A 1 101 ? 41.244 16.966 107.582 1.00 51.58 98 SER A O 1
ATOM 1427 N N . TYR A 1 102 ? 41.752 16.405 105.464 1.00 38.12 99 TYR A N 1
ATOM 1428 C CA . TYR A 1 102 ? 40.366 16.151 105.099 1.00 33.99 99 TYR A CA 1
ATOM 1429 C C . TYR A 1 102 ? 40.000 14.674 105.108 1.00 41.33 99 TYR A C 1
ATOM 1430 O O . TYR A 1 102 ? 38.807 14.345 105.094 1.00 42.44 99 TYR A O 1
ATOM 1448 N N . GLY A 1 103 ? 40.991 13.789 105.080 1.00 37.06 100 GLY A N 1
ATOM 1449 C CA . GLY A 1 103 ? 40.726 12.388 104.851 1.00 40.35 100 GLY A CA 1
ATOM 1450 C C . GLY A 1 103 ? 40.292 12.094 103.435 1.00 34.95 100 GLY A C 1
ATOM 1451 O O . GLY A 1 103 ? 39.627 11.084 103.207 1.00 41.72 100 GLY A O 1
ATOM 1455 N N . ALA A 1 104 ? 40.660 12.941 102.471 1.00 32.47 101 ALA A N 1
ATOM 1456 C CA . ALA A 1 104 ? 40.279 12.740 101.077 1.00 30.60 101 ALA A CA 1
ATOM 1457 C C . ALA A 1 104 ? 41.316 13.382 100.168 1.00 35.32 101 ALA A C 1
ATOM 1458 O O . ALA A 1 104 ? 41.900 14.415 100.507 1.00 36.93 101 ALA A O 1
ATOM 1465 N N . GLU A 1 105 ? 41.504 12.796 98.985 1.00 32.91 102 GLU A N 1
ATOM 1466 C CA . GLU A 1 105 ? 42.505 13.302 98.052 1.00 34.74 102 GLU A CA 1
ATOM 1467 C C . GLU A 1 105 ? 41.950 14.274 97.026 1.00 29.52 102 GLU A C 1
ATOM 1468 O O . GLU A 1 105 ? 42.714 15.097 96.506 1.00 30.47 102 GLU A O 1
ATOM 1480 N N . ARG A 1 106 ? 40.643 14.243 96.740 1.00 27.62 103 ARG A N 1
ATOM 1481 C CA . ARG A 1 106 ? 40.061 15.120 95.739 1.00 25.47 103 ARG A CA 1
ATOM 1482 C C . ARG A 1 106 ? 38.722 15.660 96.233 1.00 26.18 103 ARG A C 1
ATOM 1483 O O . ARG A 1 106 ? 38.136 15.188 97.213 1.00 27.05 103 ARG A O 1
ATOM 1504 N N . ILE A 1 107 ? 38.263 16.698 95.562 1.00 22.75 104 ILE A N 1
ATOM 1505 C CA . ILE A 1 107 ? 37.017 17.363 95.908 1.00 21.84 104 ILE A CA 1
ATOM 1506 C C . ILE A 1 107 ? 36.256 17.589 94.607 1.00 23.63 104 ILE A C 1
ATOM 1507 O O . ILE A 1 107 ? 36.853 17.895 93.566 1.00 24.72 104 ILE A O 1
ATOM 1523 N N . ALA A 1 108 ? 34.929 17.439 94.659 1.00 23.77 105 ALA A N 1
ATOM 1524 C CA . ALA A 1 108 ? 34.020 17.920 93.612 1.00 21.85 105 ALA A CA 1
ATOM 1525 C C . ALA A 1 108 ? 33.324 19.160 94.158 1.00 23.85 105 ALA A C 1
ATOM 1526 O O . ALA A 1 108 ? 32.594 19.079 95.147 1.00 23.40 105 ALA A O 1
ATOM 1533 N N . VAL A 1 109 ? 33.582 20.313 93.547 1.00 21.65 106 VAL A N 1
ATOM 1534 C CA . VAL A 1 109 ? 32.935 21.571 93.887 1.00 20.66 106 VAL A CA 1
ATOM 1535 C C . VAL A 1 109 ? 31.801 21.774 92.895 1.00 20.23 106 VAL A C 1
ATOM 1536 O O . VAL A 1 109 ? 32.016 21.737 91.678 1.00 21.37 106 VAL A O 1
ATOM 1549 N N . LYS A 1 110 ? 30.575 21.892 93.389 1.00 19.14 107 LYS A N 1
ATOM 1550 C CA . LYS A 1 110 ? 29.397 21.703 92.552 1.00 19.47 107 LYS A CA 1
ATOM 1551 C C . LYS A 1 110 ? 28.483 22.919 92.518 1.00 18.81 107 LYS A C 1
ATOM 1552 O O . LYS A 1 110 ? 28.517 23.788 93.395 1.00 20.35 107 LYS A O 1
ATOM 1571 N N . ASN A 1 111 ? 27.645 22.952 91.481 1.00 19.71 108 ASN A N 1
ATOM 1572 C CA . ASN A 1 111 ? 26.740 24.068 91.222 1.00 18.55 108 ASN A CA 1
ATOM 1573 C C . ASN A 1 111 ? 27.507 25.400 91.186 1.00 18.65 108 ASN A C 1
ATOM 1574 O O . ASN A 1 111 ? 27.103 26.414 91.765 1.00 20.14 108 ASN A O 1
ATOM 1585 N N . ILE A 1 112 ? 28.609 25.402 90.440 1.00 18.04 109 ILE A N 1
ATOM 1586 C CA . ILE A 1 112 ? 29.469 26.573 90.281 1.00 17.41 109 ILE A CA 1
ATOM 1587 C C . ILE A 1 112 ? 28.854 27.584 89.309 1.00 18.00 109 ILE A C 1
ATOM 1588 O O . ILE A 1 112 ? 28.449 27.221 88.201 1.00 17.66 109 ILE A O 1
ATOM 1604 N N . ALA A 1 113 ? 28.803 28.849 89.702 1.00 17.82 110 ALA A N 1
ATOM 1605 C CA . ALA A 1 113 ? 28.392 29.947 88.835 1.00 17.56 110 ALA A CA 1
ATOM 1606 C C . ALA A 1 113 ? 29.601 30.848 88.650 1.00 20.35 110 ALA A C 1
ATOM 1607 O O . ALA A 1 113 ? 30.323 31.108 89.617 1.00 20.71 110 ALA A O 1
ATOM 1614 N N . PHE A 1 114 ? 29.798 31.360 87.425 1.00 17.99 111 PHE A N 1
ATOM 1615 C CA . PHE A 1 114 ? 30.825 32.354 87.104 1.00 18.15 111 PHE A CA 1
ATOM 1616 C C . PHE A 1 114 ? 30.098 33.645 86.731 1.00 23.09 111 PHE A C 1
ATOM 1617 O O . PHE A 1 114 ? 29.658 33.800 85.579 1.00 26.18 111 PHE A O 1
ATOM 1634 N N . ASP A 1 115 ? 30.018 34.578 87.664 1.00 22.40 112 ASP A N 1
ATOM 1635 C CA . ASP A 1 115 ? 29.261 35.804 87.421 1.00 22.94 112 ASP A CA 1
ATOM 1636 C C . ASP A 1 115 ? 29.890 36.655 86.331 1.00 22.97 112 ASP A C 1
ATOM 1637 O O . ASP A 1 115 ? 29.188 37.476 85.727 1.00 23.94 112 ASP A O 1
ATOM 1646 N N . ASP A 1 116 ? 31.226 36.648 86.213 1.00 21.41 113 ASP A N 1
ATOM 1647 C CA . ASP A 1 116 ? 31.881 37.611 85.343 1.00 21.98 113 ASP A CA 1
ATOM 1648 C C . ASP A 1 116 ? 32.686 37.057 84.180 1.00 18.21 113 ASP A C 1
ATOM 1649 O O . ASP A 1 116 ? 33.193 37.861 83.384 1.00 21.34 113 ASP A O 1
ATOM 1658 N N . LEU A 1 117 ? 32.681 35.742 83.931 1.00 19.76 114 LEU A N 1
ATOM 1659 C CA A LEU A 1 117 ? 33.446 35.199 82.818 0.53 19.26 114 LEU A CA 1
ATOM 1660 C CA B LEU A 1 117 ? 33.440 35.189 82.821 0.47 19.71 114 LEU A CA 1
ATOM 1661 C C . LEU A 1 117 ? 32.742 35.494 81.503 1.00 18.76 114 LEU A C 1
ATOM 1662 O O . LEU A 1 117 ? 31.572 35.152 81.321 1.00 21.31 114 LEU A O 1
ATOM 1693 N N . THR A 1 118 ? 33.439 36.153 80.602 1.00 18.70 115 THR A N 1
ATOM 1694 C CA . THR A 1 118 ? 32.924 36.493 79.290 1.00 20.41 115 THR A CA 1
ATOM 1695 C C . THR A 1 118 ? 33.366 35.473 78.247 1.00 20.53 115 THR A C 1
ATOM 1696 O O . THR A 1 118 ? 34.264 34.660 78.480 1.00 19.68 115 THR A O 1
ATOM 1707 N N . LEU A 1 119 ? 32.770 35.577 77.057 1.00 21.51 116 LEU A N 1
ATOM 1708 C CA . LEU A 1 119 ?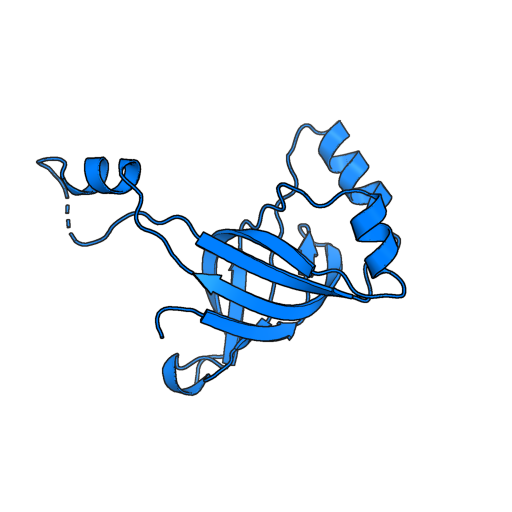 33.199 34.743 75.937 1.00 23.34 116 LEU A CA 1
ATOM 1709 C C . LEU A 1 119 ? 34.675 34.964 75.636 1.00 22.66 116 LEU A C 1
ATOM 1710 O O . LEU A 1 119 ? 35.421 34.012 75.385 1.00 24.27 116 LEU A O 1
ATOM 1726 N N . ALA A 1 120 ? 35.133 36.198 75.748 1.00 25.06 117 ALA A N 1
ATOM 1727 C CA . ALA A 1 120 ? 36.553 36.462 75.504 1.00 28.79 117 ALA A CA 1
ATOM 1728 C C . ALA A 1 120 ? 37.449 35.840 76.573 1.00 24.04 117 ALA A C 1
ATOM 1729 O O . ALA A 1 120 ? 38.603 35.462 76.263 1.00 29.44 117 ALA A O 1
ATOM 1736 N N . ASP A 1 121 ? 36.961 35.739 77.811 1.00 22.64 118 ASP A N 1
ATOM 1737 C CA . ASP A 1 121 ? 37.737 35.096 78.871 1.00 22.72 118 ASP A CA 1
ATOM 1738 C C . ASP A 1 121 ? 37.890 33.607 78.583 1.00 23.02 118 ASP A C 1
ATOM 1739 O O . ASP A 1 121 ? 38.992 33.046 78.688 1.00 22.48 118 ASP A O 1
ATOM 1748 N N . TRP A 1 122 ? 36.799 32.958 78.172 1.00 22.03 119 TRP A N 1
ATOM 1749 C CA . TRP A 1 122 ? 36.896 31.565 77.732 1.00 21.61 119 TRP A CA 1
ATOM 1750 C C . TRP A 1 122 ? 37.885 31.418 76.575 1.00 24.65 119 TRP A C 1
ATOM 1751 O O . TRP A 1 122 ? 38.618 30.419 76.516 1.00 27.36 119 TRP A O 1
ATOM 1772 N N . GLU A 1 123 ? 37.895 32.376 75.635 1.00 24.91 120 GLU A N 1
ATOM 1773 C CA . GLU A 1 123 ? 38.832 32.367 74.509 1.00 28.32 120 GLU A CA 1
ATOM 1774 C C . GLU A 1 123 ? 40.277 32.414 74.999 1.00 27.19 120 GLU A C 1
ATOM 1775 O O . GLU A 1 123 ? 41.140 31.671 74.510 1.00 34.35 120 GLU A O 1
ATOM 1787 N N . VAL A 1 124 ? 40.572 33.303 75.955 1.00 27.94 121 VAL A N 1
ATOM 1788 C CA . VAL A 1 124 ? 41.942 33.422 76.452 1.00 27.00 121 VAL A CA 1
ATOM 1789 C C . VAL A 1 124 ? 42.409 32.096 77.045 1.00 28.46 121 VAL A C 1
ATOM 1790 O O . VAL A 1 124 ? 43.589 31.753 76.978 1.00 31.56 121 VAL A O 1
ATOM 1803 N N . GLY A 1 125 ? 41.493 31.322 77.615 1.00 27.08 122 GLY A N 1
ATOM 1804 C CA . GLY A 1 125 ? 41.817 30.053 78.227 1.00 26.27 122 GLY A CA 1
ATOM 1805 C C . GLY A 1 125 ? 41.993 28.867 77.314 1.00 29.09 122 GLY A C 1
ATOM 1806 O O . GLY A 1 125 ? 42.361 27.784 77.780 1.00 26.96 122 GLY A O 1
ATOM 1810 N N . VAL A 1 126 ? 41.808 29.024 76.009 1.00 29.23 123 VAL A N 1
ATOM 1811 C CA . VAL A 1 126 ? 42.071 27.925 75.088 1.00 30.08 123 VAL A CA 1
ATOM 1812 C C . VAL A 1 126 ? 43.567 27.649 74.998 1.00 32.24 123 VAL A C 1
ATOM 1813 O O . VAL A 1 126 ? 44.020 26.522 75.227 1.00 35.21 123 VAL A O 1
ATOM 1826 N N . LYS A 1 127 ? 44.353 28.672 74.650 1.00 36.93 124 LYS A N 1
ATOM 1827 C CA . LYS A 1 127 ? 45.799 28.541 74.541 1.00 36.15 124 LYS A CA 1
ATOM 1828 C C . LYS A 1 127 ? 46.538 29.110 75.746 1.00 38.48 124 LYS A C 1
ATOM 1829 O O . LYS A 1 127 ? 47.746 28.851 75.886 1.00 40.88 124 LYS A O 1
ATOM 1833 N N . GLY A 1 128 ? 45.860 29.903 76.583 1.00 35.80 125 GLY A N 1
ATOM 1834 C CA . GLY A 1 128 ? 46.463 30.474 77.767 1.00 32.51 125 GLY A CA 1
ATOM 1835 C C . GLY A 1 128 ? 45.748 30.026 79.024 1.00 36.44 125 GLY A C 1
ATOM 1836 O O . GLY A 1 128 ? 45.194 28.924 79.067 1.00 39.86 125 GLY A O 1
ATOM 1840 N N . GLU A 1 129 ? 45.773 30.856 80.061 1.00 33.24 126 GLU A N 1
ATOM 1841 C CA . GLU A 1 129 ? 45.119 30.541 81.319 1.00 31.96 126 GLU A CA 1
ATOM 1842 C C . GLU A 1 129 ? 44.287 31.738 81.746 1.00 30.63 126 GLU A C 1
ATOM 1843 O O . GLU A 1 129 ? 44.577 32.888 81.383 1.00 37.81 126 GLU A O 1
ATOM 1855 N N . ILE A 1 130 ? 43.237 31.457 82.499 1.00 28.99 127 ILE A N 1
ATOM 1856 C CA A ILE A 1 130 ? 42.324 32.486 82.969 0.33 29.71 127 ILE A CA 1
ATOM 1857 C CA B ILE A 1 130 ? 42.332 32.491 82.969 0.67 26.16 127 ILE A CA 1
ATOM 1858 C C . ILE A 1 130 ? 41.968 32.199 84.416 1.00 33.48 127 ILE A C 1
ATOM 1859 O O . ILE A 1 130 ? 41.646 31.057 84.765 1.00 39.45 127 ILE A O 1
ATOM 1889 N N . GLU A 1 131 ? 42.022 33.231 85.257 1.00 25.67 128 GLU A N 1
ATOM 1890 C CA . GLU A 1 131 ? 41.636 33.134 86.656 1.00 27.10 128 GLU A CA 1
ATOM 1891 C C . GLU A 1 131 ? 40.310 33.846 86.822 1.00 28.51 128 GLU A C 1
ATOM 1892 O O . GLU A 1 131 ? 40.170 35.001 86.409 1.00 35.46 128 GLU A O 1
ATOM 1904 N N . ALA A 1 132 ? 39.336 33.153 87.395 1.00 26.34 129 ALA A N 1
ATOM 1905 C CA . ALA A 1 132 ? 38.025 33.784 87.538 1.00 27.56 129 ALA A CA 1
ATOM 1906 C C . ALA A 1 132 ? 37.412 33.542 88.906 1.00 27.02 129 ALA A C 1
ATOM 1907 O O . ALA A 1 132 ? 37.565 32.446 89.472 1.00 27.89 129 ALA A O 1
ATOM 1914 N N . PRO A 1 133 ? 36.696 34.525 89.438 1.00 25.61 130 PRO A N 1
ATOM 1915 C CA . PRO A 1 133 ? 35.948 34.281 90.670 1.00 22.82 130 PRO A CA 1
ATOM 1916 C C . PRO A 1 133 ? 34.751 33.415 90.389 1.00 22.13 130 PRO A C 1
ATOM 1917 O O . PRO A 1 133 ? 34.210 33.402 89.278 1.00 22.84 130 PRO A O 1
ATOM 1928 N N . PHE A 1 134 ? 34.303 32.710 91.421 1.00 19.87 131 PHE A N 1
ATOM 1929 C CA . PHE A 1 134 ? 33.171 31.816 91.261 1.00 19.61 131 PHE A CA 1
ATOM 1930 C C . PHE A 1 134 ? 32.437 31.683 92.583 1.00 22.65 131 PHE A C 1
ATOM 1931 O O . PHE A 1 134 ? 32.968 31.988 93.654 1.00 24.17 131 PHE A O 1
ATOM 1948 N N . THR A 1 135 ? 31.195 31.208 92.496 1.00 21.54 132 THR A N 1
ATOM 1949 C CA . THR A 1 135 ? 30.411 30.844 93.670 1.00 23.11 132 THR A CA 1
ATOM 1950 C C . THR A 1 135 ? 30.006 29.384 93.535 1.00 20.24 132 THR A C 1
ATOM 1951 O O . THR A 1 135 ? 30.006 28.820 92.429 1.00 20.51 132 THR A O 1
ATOM 1962 N N . PHE A 1 136 ? 29.709 28.743 94.668 1.00 22.51 133 PHE A N 1
ATOM 1963 C CA . PHE A 1 136 ? 29.282 27.352 94.626 1.00 20.67 133 PHE A CA 1
ATOM 1964 C C . PHE A 1 136 ? 28.399 27.101 95.829 1.00 21.28 133 PHE A C 1
ATOM 1965 O O . PHE A 1 136 ? 28.422 27.871 96.781 1.00 23.69 133 PHE A O 1
ATOM 1982 N N . THR A 1 137 ? 27.594 26.047 95.769 1.00 21.99 134 THR A N 1
ATOM 1983 C CA . THR A 1 137 ? 26.621 25.801 96.841 1.00 22.09 134 THR A CA 1
ATOM 1984 C C . THR A 1 137 ? 26.745 24.434 97.504 1.00 26.68 134 THR A C 1
ATOM 1985 O O . THR A 1 137 ? 26.074 24.200 98.520 1.00 29.79 134 THR A O 1
ATOM 1996 N N . GLU A 1 138 ? 27.545 23.523 96.966 1.00 23.05 135 GLU A N 1
ATOM 1997 C CA . GLU A 1 138 ? 27.746 22.236 97.612 1.00 27.13 135 GLU A CA 1
ATOM 1998 C C . GLU A 1 138 ? 29.060 21.644 97.122 1.00 25.42 135 GLU A C 1
ATOM 1999 O O . GLU A 1 138 ? 29.608 22.052 96.086 1.00 22.81 135 GLU A O 1
ATOM 2011 N N . TYR A 1 139 ? 29.543 20.651 97.865 1.00 25.34 136 TYR A N 1
ATOM 2012 C CA . TYR A 1 139 ? 30.775 19.953 97.498 1.00 26.16 136 TYR A CA 1
ATOM 2013 C C . TYR A 1 139 ? 30.778 18.540 98.064 1.00 25.18 136 TYR A C 1
ATOM 2014 O O . TYR A 1 139 ? 30.131 18.250 99.080 1.00 26.58 136 TYR A O 1
ATOM 2032 N N . ASP A 1 140 ? 31.589 17.677 97.452 1.00 24.44 137 ASP A N 1
ATOM 2033 C CA . ASP A 1 140 ? 31.775 16.303 97.891 1.00 25.00 137 ASP A CA 1
ATOM 2034 C C . ASP A 1 140 ? 33.263 15.986 97.978 1.00 27.66 137 ASP A C 1
ATOM 2035 O O . ASP A 1 140 ? 34.026 16.328 97.070 1.00 27.98 137 ASP A O 1
ATOM 2044 N N . PHE A 1 141 ? 33.665 15.262 99.020 1.00 26.90 138 PHE A N 1
ATOM 2045 C CA . PHE A 1 141 ? 35.022 14.753 99.117 1.00 24.87 138 PHE A CA 1
ATOM 2046 C C . PHE A 1 141 ? 35.106 13.425 98.382 1.00 29.54 138 PHE A C 1
ATOM 2047 O O . PH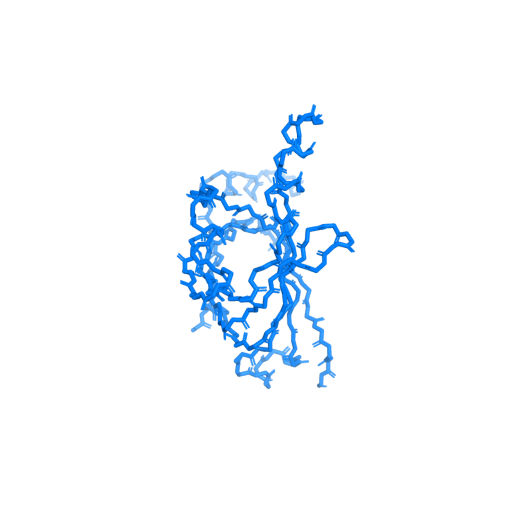E A 1 141 ? 34.238 12.558 98.544 1.00 30.94 138 PHE A O 1
ATOM 2064 N N . LEU A 1 142 ? 36.196 13.248 97.631 1.00 27.26 139 LEU A N 1
ATOM 2065 C CA . LEU A 1 142 ? 36.409 12.083 96.784 1.00 29.01 139 LEU A CA 1
ATOM 2066 C C . LEU A 1 142 ? 37.749 11.429 97.109 1.00 27.47 139 LEU A C 1
ATOM 2067 O O . LEU A 1 142 ? 38.645 12.048 97.695 1.00 33.08 139 LEU A O 1
ATOM 2083 N N . ASP A 1 143 ? 37.886 10.157 96.715 1.00 31.59 140 ASP A N 1
ATOM 2084 C CA . ASP A 1 143 ? 39.105 9.393 96.959 1.00 34.10 140 ASP A CA 1
ATOM 2085 C C . ASP A 1 143 ? 39.459 9.431 98.446 1.00 37.61 140 ASP A C 1
ATOM 2086 O O . ASP A 1 143 ? 40.492 9.958 98.878 1.00 38.21 140 ASP A O 1
ATOM 2095 N N . ILE A 1 144 ? 38.565 8.828 99.224 1.00 40.59 141 ILE A N 1
ATOM 2096 C CA . ILE A 1 144 ? 38.729 8.840 100.670 1.00 43.56 141 ILE A CA 1
ATOM 2097 C C . ILE A 1 144 ? 39.978 8.061 101.074 1.00 44.15 141 ILE A C 1
ATOM 2098 O O . ILE A 1 144 ? 40.318 7.011 100.496 1.00 45.29 141 ILE A O 1
ATOM 2114 N N . ILE A 1 145 ? 40.663 8.569 102.093 1.00 43.95 142 ILE A N 1
ATOM 2115 C CA . ILE A 1 145 ? 41.829 7.897 102.658 1.00 42.23 142 ILE A CA 1
ATOM 2116 C C . ILE A 1 145 ? 41.736 7.906 104.183 1.00 59.73 142 ILE A C 1
ATOM 2117 O O . ILE A 1 145 ? 41.225 6.964 104.794 1.00 72.40 142 ILE A O 1
#

Sequence (134 aa):
RNNVMSGTWGEELWLDGNKVAEVKKFQAKMMEFTKEDIIIAGQMGTKYMMGYKGKGSITLYHVSSRRMHKLIGEKIKRGSEPRFVAIISKLNDPDSYGAERIAVKNIAFDDLLTLADWEVGVKGEIIEAPFTFTEYDFLDII

Secondary structure (DSSP, 8-state):
---EEEEEEEEEETTEEEEEEEEEEEEEE--HHHHHHHT-TT------EEEEEEEEES--TTHHHHHHHHHHHT----EEEEEEESSHHHHTEEEEEEEEEB-SS--HHHHHHHHHSEEEEEEEESEEEEEEE-

Solvent-accessible surface area: 8353 Å² total; per-residue (Å²): 240,107,48,14,32,1,43,148,22,53,0,77,1,92,71,33,104,0,3,60,1,80,103,8,44,2,34,50,100,142,46,153,118,26,97,102,127,58,62,102,198,73,162,153,95,56,40,81,44,2,41,19,36,1,4,0,50,108,7,25,107,109,4,121,68,34,20,37,100,34,130,163,192,68,38,130,32,87,3,47,2,34,0,115,3,64,92,44,123,76,71,27,0,80,101,0,8,2,59,58,0,11,27,129,80,27,73,84,56,47,15,125,85,0,71,108,34,94,14,121,1,72,6,56,1,76,85,75,60,74,56,66,123,113